Protein AF-A0A1Q4ZQN8-F1 (afdb_monomer_lite)

Structure (mmCIF, N/CA/C/O backbone):
data_AF-A0A1Q4ZQN8-F1
#
_entry.id   AF-A0A1Q4ZQN8-F1
#
loop_
_atom_site.group_PDB
_atom_site.id
_atom_site.type_symbol
_atom_site.label_atom_id
_atom_site.label_alt_id
_atom_site.label_comp_id
_atom_site.label_asym_id
_atom_site.label_entity_id
_atom_site.label_seq_id
_atom_site.pdbx_PDB_ins_code
_atom_site.Cartn_x
_atom_site.Cartn_y
_atom_site.Cartn_z
_atom_site.occupancy
_atom_site.B_iso_or_equiv
_atom_site.auth_seq_id
_atom_site.auth_comp_id
_atom_site.auth_asym_id
_atom_site.auth_atom_id
_atom_site.pdbx_PDB_model_num
ATOM 1 N N . MET A 1 1 ? 8.725 -0.863 -22.955 1.00 48.62 1 MET A N 1
ATOM 2 C CA . MET A 1 1 ? 8.353 0.485 -22.472 1.00 48.62 1 MET A CA 1
ATOM 3 C C . MET A 1 1 ? 8.833 0.579 -21.034 1.00 48.62 1 MET A C 1
ATOM 5 O O . MET A 1 1 ? 8.562 -0.354 -20.294 1.00 48.62 1 MET A O 1
ATOM 9 N N . ALA A 1 2 ? 9.629 1.585 -20.662 1.00 63.31 2 ALA A N 1
ATOM 10 C CA . ALA A 1 2 ? 10.092 1.704 -19.278 1.00 63.31 2 ALA A CA 1
ATOM 11 C C . ALA A 1 2 ? 8.899 2.066 -18.383 1.00 63.31 2 ALA A C 1
ATOM 13 O O . ALA A 1 2 ? 8.171 3.011 -18.690 1.00 63.31 2 ALA A O 1
ATOM 14 N N . ILE A 1 3 ? 8.679 1.298 -17.320 1.00 73.31 3 ILE A N 1
ATOM 15 C CA . ILE A 1 3 ? 7.649 1.594 -16.327 1.00 73.31 3 ILE A CA 1
ATOM 16 C C . ILE A 1 3 ? 8.006 2.933 -15.669 1.00 73.31 3 ILE A C 1
ATOM 18 O O . ILE A 1 3 ? 9.169 3.215 -15.368 1.00 73.31 3 ILE A O 1
ATOM 22 N N . THR A 1 4 ? 7.020 3.817 -15.525 1.00 86.56 4 THR A N 1
ATOM 23 C CA . THR A 1 4 ? 7.265 5.160 -14.996 1.00 86.56 4 THR A CA 1
ATOM 24 C C . THR A 1 4 ? 7.564 5.106 -13.492 1.00 86.56 4 THR A C 1
ATOM 26 O O . THR A 1 4 ? 7.086 4.212 -12.789 1.00 86.56 4 THR A O 1
ATOM 29 N N . PRO A 1 5 ? 8.274 6.107 -12.940 1.00 87.19 5 PRO A N 1
ATOM 30 C CA . PRO A 1 5 ? 8.475 6.234 -11.498 1.00 87.19 5 PRO A CA 1
ATOM 31 C C . PRO A 1 5 ? 7.186 6.153 -10.670 1.00 87.19 5 PRO A C 1
ATOM 33 O O . PRO A 1 5 ? 7.203 5.630 -9.560 1.00 87.19 5 PRO A O 1
ATOM 36 N N . SER A 1 6 ? 6.074 6.702 -11.172 1.00 87.12 6 SER A N 1
ATOM 37 C CA . SER A 1 6 ? 4.769 6.629 -10.504 1.00 87.12 6 SER A CA 1
ATOM 38 C C . SER A 1 6 ? 4.194 5.216 -10.517 1.00 87.12 6 SER A C 1
ATOM 40 O O . SER A 1 6 ? 3.714 4.773 -9.478 1.00 87.12 6 SER A O 1
ATOM 42 N N . ARG A 1 7 ? 4.306 4.494 -11.638 1.00 86.81 7 ARG A N 1
ATOM 43 C CA . ARG A 1 7 ? 3.844 3.106 -11.750 1.00 86.81 7 ARG A CA 1
ATOM 44 C C . ARG A 1 7 ? 4.594 2.168 -10.809 1.00 86.81 7 ARG A C 1
ATOM 46 O O . ARG A 1 7 ? 3.938 1.472 -10.052 1.00 86.81 7 ARG A O 1
ATOM 53 N N . HIS A 1 8 ? 5.928 2.251 -10.721 1.00 89.88 8 HIS A N 1
ATOM 54 C CA . HIS A 1 8 ? 6.691 1.452 -9.743 1.00 89.88 8 HIS A CA 1
ATOM 55 C C . HIS A 1 8 ? 6.179 1.631 -8.306 1.00 89.88 8 HIS A C 1
ATOM 57 O O . HIS A 1 8 ? 6.029 0.670 -7.560 1.00 89.88 8 HIS A O 1
ATOM 63 N N . ARG A 1 9 ? 5.931 2.882 -7.904 1.00 89.94 9 ARG A N 1
ATOM 64 C CA . ARG A 1 9 ? 5.488 3.211 -6.544 1.00 89.94 9 ARG A CA 1
ATOM 65 C C . ARG A 1 9 ? 4.074 2.719 -6.269 1.00 89.94 9 ARG A C 1
ATOM 67 O O . ARG A 1 9 ? 3.825 2.195 -5.190 1.00 89.94 9 ARG A O 1
ATOM 74 N N . ASN A 1 10 ? 3.169 2.914 -7.225 1.00 90.38 10 ASN A N 1
ATOM 75 C CA . ASN A 1 10 ? 1.788 2.472 -7.095 1.00 90.38 10 ASN A CA 1
ATOM 76 C C . ASN A 1 10 ? 1.719 0.944 -7.057 1.00 90.38 10 ASN A C 1
ATOM 78 O O . ASN A 1 10 ? 1.087 0.412 -6.159 1.00 90.38 10 ASN A O 1
ATOM 82 N N . ALA A 1 11 ? 2.464 0.250 -7.920 1.00 90.38 11 ALA A N 1
ATOM 83 C CA . ALA A 1 11 ? 2.497 -1.207 -7.937 1.00 90.38 11 ALA A CA 1
ATOM 84 C C . ALA A 1 11 ? 3.006 -1.812 -6.623 1.00 90.38 11 ALA A C 1
ATOM 86 O O . ALA A 1 11 ? 2.411 -2.750 -6.105 1.00 90.38 11 ALA A O 1
ATOM 87 N N . VAL A 1 12 ? 4.068 -1.248 -6.035 1.00 92.56 12 VAL A N 1
ATOM 88 C CA . VAL A 1 12 ? 4.540 -1.682 -4.709 1.00 92.56 12 VAL A CA 1
ATOM 89 C C . VAL A 1 12 ? 3.495 -1.394 -3.633 1.00 92.56 12 VAL A C 1
ATOM 91 O O . VAL A 1 12 ? 3.239 -2.245 -2.789 1.00 92.56 12 VAL A O 1
ATOM 94 N N . SER A 1 13 ? 2.867 -0.220 -3.668 1.00 93.69 13 SER A N 1
ATOM 95 C CA . SER A 1 13 ? 1.839 0.164 -2.698 1.00 93.69 13 SER A CA 1
ATOM 96 C C . SER A 1 13 ? 0.590 -0.727 -2.777 1.00 93.69 13 SER A C 1
ATOM 98 O O . SER A 1 13 ? 0.094 -1.169 -1.742 1.00 93.69 13 SER A O 1
ATOM 100 N N . GLU A 1 14 ? 0.117 -1.049 -3.982 1.00 92.88 14 GLU A N 1
ATOM 101 C CA . GLU A 1 14 ? -1.012 -1.958 -4.211 1.00 92.88 14 GLU A CA 1
ATOM 102 C C . GLU A 1 14 ? -0.648 -3.415 -3.907 1.00 92.88 14 GLU A C 1
ATOM 104 O O . GLU A 1 14 ? -1.445 -4.129 -3.307 1.00 92.88 14 GLU A O 1
ATOM 109 N N . GLY A 1 15 ? 0.568 -3.853 -4.242 1.00 92.81 15 GLY A N 1
ATOM 110 C CA . GLY A 1 15 ? 1.052 -5.195 -3.909 1.00 92.81 15 GLY A CA 1
ATOM 111 C C . GLY A 1 15 ? 1.160 -5.424 -2.401 1.00 92.81 15 GLY A C 1
ATOM 112 O O . GLY A 1 15 ? 0.792 -6.489 -1.910 1.00 92.81 15 GLY A O 1
ATOM 113 N N . MET A 1 16 ? 1.600 -4.412 -1.647 1.00 93.75 16 MET A N 1
ATOM 114 C CA . MET A 1 16 ? 1.591 -4.462 -0.182 1.00 93.75 16 MET A CA 1
ATOM 115 C C . MET A 1 16 ? 0.169 -4.541 0.378 1.00 93.75 16 MET A C 1
ATOM 117 O O . MET A 1 16 ? -0.072 -5.317 1.302 1.00 93.75 16 MET A O 1
ATOM 121 N N . ALA A 1 17 ? -0.766 -3.769 -0.183 1.00 93.38 17 ALA A N 1
ATOM 122 C CA . ALA A 1 17 ? -2.171 -3.819 0.207 1.00 93.38 17 ALA A CA 1
ATOM 123 C C . ALA A 1 17 ? -2.759 -5.220 -0.031 1.00 93.38 17 ALA A C 1
ATOM 125 O O . ALA A 1 17 ? -3.337 -5.808 0.881 1.00 93.38 17 ALA A O 1
AT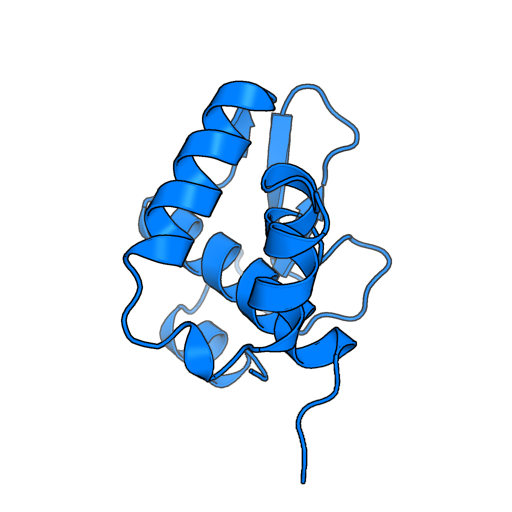OM 126 N N . LEU A 1 18 ? -2.524 -5.793 -1.216 1.00 92.88 18 LEU A N 1
ATOM 127 C CA . LEU A 1 18 ? -2.955 -7.146 -1.559 1.00 92.88 18 LEU A CA 1
ATOM 128 C C . LEU A 1 18 ? -2.382 -8.188 -0.591 1.00 92.88 18 LEU A C 1
ATOM 130 O O . LEU A 1 18 ? -3.125 -9.012 -0.067 1.00 92.88 18 LEU A O 1
ATOM 134 N N . GLY A 1 19 ? -1.080 -8.128 -0.299 1.00 92.69 19 GLY A N 1
ATOM 135 C CA . GLY A 1 19 ? -0.439 -9.065 0.626 1.00 92.69 19 GLY A CA 1
ATOM 136 C C . GLY A 1 19 ? -1.015 -9.013 2.046 1.00 92.69 19 GLY A C 1
ATOM 137 O O . GLY A 1 19 ? -1.124 -10.049 2.701 1.00 92.69 19 GLY A O 1
ATOM 138 N N . LEU A 1 20 ? -1.422 -7.832 2.521 1.00 93.38 20 LEU A N 1
ATOM 139 C CA . LEU A 1 20 ? -2.094 -7.683 3.815 1.00 93.38 20 LEU A CA 1
ATOM 140 C C . LEU A 1 20 ? -3.530 -8.212 3.781 1.00 93.38 20 LEU A C 1
ATOM 142 O O . LEU A 1 20 ? -3.921 -8.924 4.705 1.00 93.38 20 LEU A O 1
ATOM 146 N N . ILE A 1 21 ? -4.276 -7.953 2.705 1.00 91.75 21 ILE A N 1
ATOM 147 C CA . ILE A 1 21 ? -5.618 -8.517 2.494 1.00 91.75 21 ILE A CA 1
ATOM 148 C C . ILE A 1 21 ? -5.568 -10.048 2.495 1.00 91.75 21 ILE A C 1
ATOM 150 O O . ILE A 1 21 ? -6.362 -10.675 3.185 1.00 91.75 21 ILE A O 1
ATOM 154 N N . MET A 1 22 ? -4.587 -10.654 1.819 1.00 92.06 22 MET A N 1
ATOM 155 C CA . MET A 1 22 ? -4.365 -12.110 1.837 1.00 92.06 22 MET A CA 1
ATOM 156 C C . MET A 1 22 ? -4.064 -12.667 3.241 1.00 92.06 22 MET A C 1
ATOM 158 O O . MET A 1 22 ? -4.149 -13.872 3.458 1.00 92.06 22 MET A O 1
ATOM 162 N N . CYS A 1 23 ? -3.691 -11.805 4.190 1.00 92.62 23 CYS A N 1
ATOM 163 C CA . CYS A 1 23 ? -3.489 -12.141 5.598 1.00 92.62 23 CYS A CA 1
ATOM 164 C C . CYS A 1 23 ? -4.694 -11.763 6.486 1.00 92.62 23 CYS A C 1
ATOM 166 O O . CYS A 1 23 ? -4.530 -11.674 7.707 1.00 92.62 23 CYS A O 1
ATOM 168 N N . ASP A 1 24 ? -5.860 -11.472 5.899 1.00 91.69 24 ASP A N 1
ATOM 169 C CA . ASP A 1 24 ? -7.056 -10.932 6.563 1.00 91.69 24 ASP A CA 1
ATOM 170 C C . ASP A 1 24 ? -6.789 -9.621 7.331 1.00 91.69 24 ASP A C 1
ATOM 172 O O . ASP A 1 24 ? -7.378 -9.337 8.380 1.00 91.69 24 ASP A O 1
ATOM 176 N N . ARG A 1 25 ? -5.860 -8.796 6.829 1.00 93.38 25 ARG A N 1
ATOM 177 C CA . ARG A 1 25 ? -5.507 -7.489 7.403 1.00 93.38 25 ARG A CA 1
ATOM 178 C C . ARG A 1 25 ? -5.937 -6.361 6.475 1.00 93.38 25 ARG A C 1
ATOM 180 O O . ARG A 1 25 ? -5.232 -6.013 5.537 1.00 93.38 25 ARG A O 1
ATOM 187 N N . PHE A 1 26 ? -7.068 -5.743 6.799 1.00 92.88 26 PHE A N 1
ATOM 188 C CA . PHE A 1 26 ? -7.574 -4.554 6.100 1.00 92.88 26 PHE A CA 1
ATOM 189 C C . PHE A 1 26 ? -7.185 -3.243 6.787 1.00 92.88 26 PHE A C 1
ATOM 191 O O . PHE A 1 26 ? -7.223 -2.186 6.164 1.00 92.88 26 PHE A O 1
ATOM 198 N N . THR A 1 27 ? -6.792 -3.300 8.061 1.00 94.25 27 THR A N 1
ATOM 199 C CA . THR A 1 27 ? -6.315 -2.138 8.809 1.00 94.25 27 THR A CA 1
ATOM 200 C C . THR A 1 27 ? -5.036 -2.452 9.577 1.00 94.25 27 THR A C 1
ATOM 202 O O . THR A 1 27 ? -4.773 -3.596 9.964 1.00 94.25 27 THR A O 1
ATOM 205 N N . LEU A 1 28 ? -4.228 -1.417 9.793 1.00 92.62 28 LEU A N 1
ATOM 206 C CA . LEU A 1 28 ? -3.050 -1.433 10.652 1.00 92.62 28 LEU A CA 1
ATOM 207 C C . LEU A 1 28 ? -3.107 -0.238 11.612 1.00 92.62 28 LEU A C 1
ATOM 209 O O . LEU A 1 28 ? -3.485 0.859 11.195 1.00 92.62 28 LEU A O 1
ATOM 213 N N . PRO A 1 29 ? -2.686 -0.389 12.877 1.00 92.75 29 PRO A N 1
ATOM 214 C CA . PRO A 1 29 ? -2.513 0.761 13.757 1.00 92.75 29 PRO A CA 1
ATOM 215 C C . PRO A 1 29 ? -1.461 1.719 13.178 1.00 92.75 29 PRO A C 1
ATOM 217 O O . PRO A 1 29 ? -0.447 1.276 12.630 1.00 92.75 29 PRO A O 1
ATOM 220 N N . TRP A 1 30 ? -1.678 3.033 13.311 1.00 90.25 30 TRP A N 1
ATOM 221 C CA . TRP A 1 30 ? -0.692 4.028 12.880 1.00 90.25 30 TRP A CA 1
ATOM 222 C C . TRP A 1 30 ? 0.510 4.056 13.840 1.00 90.25 30 TRP A C 1
ATOM 224 O O . TRP A 1 30 ? 0.578 4.864 14.766 1.00 90.25 30 TRP A O 1
ATOM 234 N N . ASP A 1 31 ? 1.473 3.165 13.602 1.00 91.62 31 ASP A N 1
ATOM 235 C CA . ASP A 1 31 ? 2.791 3.153 14.242 1.00 91.62 31 ASP A CA 1
ATOM 236 C C . ASP A 1 31 ? 3.876 3.303 13.175 1.00 91.62 31 ASP A C 1
ATOM 238 O O . ASP A 1 31 ? 4.377 2.335 12.600 1.00 91.62 31 ASP A O 1
ATOM 242 N N . LYS A 1 32 ? 4.233 4.559 12.903 1.00 88.25 32 LYS A N 1
ATOM 243 C CA . LYS A 1 32 ? 5.188 4.916 11.854 1.00 88.25 32 LYS A CA 1
ATOM 244 C C . LYS A 1 32 ? 6.519 4.164 11.992 1.00 88.25 32 LYS A C 1
ATOM 246 O O . LYS A 1 32 ? 7.047 3.686 10.996 1.00 88.25 32 LYS A O 1
ATOM 251 N N . VAL A 1 33 ? 7.062 4.050 13.206 1.00 91.62 33 VAL A N 1
ATOM 252 C CA . VAL A 1 33 ? 8.377 3.421 13.421 1.00 91.62 33 VAL A CA 1
ATOM 253 C C . VAL A 1 33 ? 8.302 1.927 13.128 1.00 91.62 33 VAL A C 1
ATOM 255 O O . VAL A 1 33 ? 9.161 1.396 12.423 1.00 91.62 33 VAL A O 1
ATOM 258 N N . ALA A 1 34 ? 7.270 1.252 13.637 1.00 92.06 34 ALA A N 1
ATOM 259 C CA . ALA A 1 34 ? 7.075 -0.170 13.377 1.00 92.06 34 ALA A CA 1
ATOM 260 C C . ALA A 1 34 ? 6.845 -0.448 11.885 1.00 92.06 34 ALA A C 1
ATOM 262 O O . ALA A 1 34 ? 7.411 -1.402 11.342 1.00 92.06 34 ALA A O 1
ATOM 263 N N . ILE A 1 35 ? 6.058 0.397 11.213 1.00 91.94 35 ILE A N 1
ATOM 264 C CA . ILE A 1 35 ? 5.776 0.281 9.779 1.00 91.94 35 ILE A CA 1
ATOM 265 C C . ILE A 1 35 ? 7.050 0.479 8.959 1.00 91.94 35 ILE A C 1
ATOM 267 O O . ILE A 1 35 ? 7.332 -0.348 8.096 1.00 91.94 35 ILE A O 1
ATOM 271 N N . ASP A 1 36 ? 7.846 1.508 9.250 1.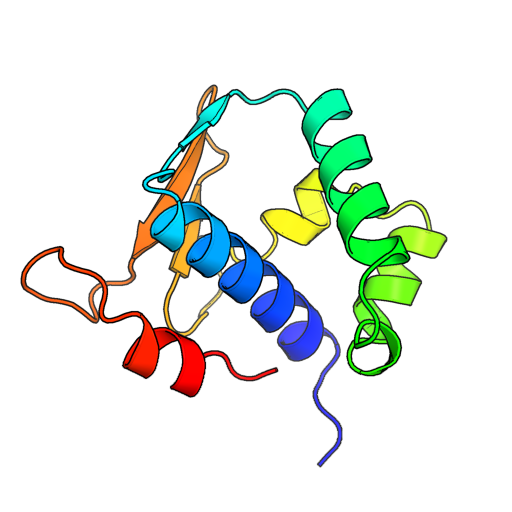00 91.94 36 ASP A N 1
ATOM 272 C CA . ASP A 1 36 ? 9.096 1.777 8.532 1.00 91.94 36 ASP A CA 1
ATOM 273 C C . ASP A 1 36 ? 10.062 0.607 8.617 1.00 91.94 36 ASP A C 1
ATOM 275 O O . ASP A 1 36 ? 10.548 0.118 7.597 1.00 91.94 36 ASP A O 1
ATOM 279 N N . LEU A 1 37 ? 10.308 0.119 9.833 1.00 91.81 37 LEU A N 1
ATOM 280 C CA . LEU A 1 37 ? 11.221 -0.997 10.057 1.00 91.81 37 LEU A CA 1
ATOM 281 C C . LEU A 1 37 ? 10.731 -2.270 9.361 1.00 91.81 37 LEU A C 1
ATOM 283 O O . LEU A 1 37 ? 11.532 -2.980 8.748 1.00 91.81 37 LEU A O 1
ATOM 287 N N . SER A 1 38 ? 9.425 -2.538 9.421 1.00 92.31 38 SER A N 1
ATOM 288 C CA . SER A 1 38 ? 8.821 -3.712 8.785 1.00 92.31 38 SER A CA 1
ATOM 289 C C . SER A 1 38 ? 8.903 -3.623 7.263 1.00 92.31 38 SER A C 1
ATOM 291 O O . SER A 1 38 ? 9.357 -4.565 6.612 1.00 92.31 38 SER A O 1
ATOM 293 N N . PHE A 1 39 ? 8.522 -2.478 6.693 1.00 92.31 39 PHE A N 1
ATOM 294 C CA . PHE A 1 39 ? 8.536 -2.253 5.254 1.00 92.31 39 PHE A CA 1
ATOM 295 C C . PHE A 1 39 ? 9.961 -2.275 4.698 1.00 92.31 39 PHE A C 1
ATOM 297 O O . PHE A 1 39 ? 10.238 -3.013 3.757 1.00 92.31 39 PHE A O 1
ATOM 304 N N . GLU A 1 40 ? 10.895 -1.526 5.288 1.00 92.12 40 GLU A N 1
ATOM 305 C CA . GLU A 1 40 ? 12.285 -1.503 4.824 1.00 92.12 40 GLU A CA 1
ATOM 306 C C . GLU A 1 40 ? 12.965 -2.868 4.972 1.00 92.12 40 GLU A C 1
ATOM 308 O O . GLU A 1 40 ? 13.743 -3.268 4.101 1.00 92.12 40 GLU A O 1
ATOM 313 N N . GLY A 1 41 ? 12.680 -3.594 6.058 1.00 92.06 41 GLY A N 1
ATOM 314 C CA . GLY A 1 41 ? 13.185 -4.948 6.275 1.00 92.06 41 GLY A CA 1
ATOM 315 C C . GLY A 1 41 ? 12.686 -5.925 5.208 1.00 92.06 41 GLY A C 1
ATOM 316 O O . GLY A 1 41 ? 13.487 -6.633 4.584 1.00 92.06 41 GLY A O 1
ATOM 317 N N . ALA A 1 42 ? 11.379 -5.918 4.938 1.00 91.94 42 ALA A N 1
ATOM 318 C CA . ALA A 1 42 ? 10.779 -6.722 3.877 1.00 91.94 42 ALA A CA 1
ATOM 319 C C . ALA A 1 42 ? 11.333 -6.327 2.498 1.00 91.94 42 ALA A C 1
ATOM 321 O O . ALA A 1 42 ? 11.777 -7.182 1.734 1.00 91.94 42 ALA A O 1
ATOM 322 N N . TRP A 1 43 ? 11.421 -5.028 2.213 1.00 92.12 43 TRP A N 1
ATOM 323 C CA . TRP A 1 43 ? 11.934 -4.515 0.946 1.00 92.12 43 TRP A CA 1
ATOM 324 C C . TRP A 1 43 ? 13.376 -4.947 0.675 1.00 92.12 43 TRP A C 1
ATOM 326 O O . TRP A 1 43 ? 13.697 -5.434 -0.409 1.00 92.12 43 TRP A O 1
ATOM 336 N N . ARG A 1 44 ? 14.265 -4.800 1.666 1.00 91.25 44 ARG A N 1
ATOM 337 C CA . ARG A 1 44 ? 15.690 -5.147 1.531 1.00 91.25 44 ARG A CA 1
ATOM 338 C C . ARG A 1 44 ? 15.915 -6.642 1.324 1.00 91.25 44 ARG A C 1
ATOM 340 O O . ARG A 1 44 ? 16.877 -7.004 0.648 1.00 91.25 44 ARG A O 1
ATOM 347 N N . SER A 1 45 ? 15.057 -7.487 1.894 1.00 92.50 45 SER A N 1
ATOM 348 C CA . SER A 1 45 ? 15.141 -8.947 1.753 1.00 92.50 45 SER A CA 1
ATOM 349 C C . SER A 1 45 ? 14.476 -9.477 0.478 1.00 92.50 45 SER A C 1
ATOM 351 O O . SER A 1 45 ? 14.745 -10.608 0.070 1.00 92.50 45 SER A O 1
ATOM 353 N N . TRP A 1 46 ? 13.657 -8.670 -0.199 1.00 92.69 46 TRP A N 1
ATOM 354 C CA . TRP A 1 46 ? 12.935 -9.104 -1.388 1.00 92.69 46 TRP A CA 1
ATOM 355 C C . TRP A 1 46 ? 13.833 -9.210 -2.631 1.00 92.69 46 TRP A C 1
ATOM 357 O O . TRP A 1 46 ? 14.381 -8.225 -3.132 1.00 92.69 46 TRP A O 1
ATOM 367 N N . GLN A 1 47 ? 13.937 -10.421 -3.188 1.00 93.62 47 GLN A N 1
ATOM 368 C CA . GLN A 1 47 ? 14.812 -10.733 -4.330 1.00 93.62 47 GLN A CA 1
ATOM 369 C C . GLN A 1 47 ? 14.493 -9.939 -5.614 1.00 93.62 47 GLN A C 1
ATOM 371 O O . GLN A 1 47 ? 15.380 -9.686 -6.432 1.00 93.62 47 GLN A O 1
ATOM 376 N N . TYR A 1 48 ? 13.242 -9.503 -5.789 1.00 90.56 48 TYR A N 1
ATOM 377 C CA . TYR A 1 48 ? 12.793 -8.798 -6.994 1.00 90.56 48 TYR A CA 1
ATOM 378 C C . TYR A 1 48 ? 12.823 -7.270 -6.870 1.00 90.56 48 TYR A C 1
ATOM 380 O O . TYR A 1 48 ? 12.478 -6.591 -7.836 1.00 90.56 48 TYR A O 1
ATOM 388 N N . ARG A 1 49 ? 13.303 -6.710 -5.746 1.00 90.88 49 ARG A N 1
ATOM 389 C CA . ARG A 1 49 ? 13.331 -5.250 -5.509 1.00 90.88 49 ARG A CA 1
ATOM 390 C C . ARG A 1 49 ? 14.014 -4.448 -6.622 1.00 90.88 49 ARG A C 1
ATOM 392 O O . ARG A 1 49 ? 13.593 -3.342 -6.937 1.00 90.88 49 ARG A O 1
ATOM 399 N N . HIS A 1 50 ? 15.008 -5.047 -7.284 1.00 89.44 50 HIS A N 1
ATOM 400 C CA . HIS A 1 50 ? 15.748 -4.450 -8.399 1.00 89.44 50 HIS A CA 1
ATOM 401 C C . HIS A 1 50 ? 14.864 -4.082 -9.605 1.00 89.44 50 HIS A C 1
ATOM 403 O O . HIS A 1 50 ? 15.250 -3.229 -10.404 1.00 89.44 50 HIS A O 1
ATOM 409 N N . ARG A 1 51 ? 13.682 -4.700 -9.741 1.00 89.75 51 ARG A N 1
ATOM 410 C CA . ARG A 1 51 ? 12.697 -4.365 -10.781 1.00 89.75 51 ARG A CA 1
ATOM 411 C C . ARG A 1 51 ? 12.017 -3.016 -10.532 1.00 89.75 51 ARG A C 1
ATOM 413 O O . ARG A 1 51 ? 11.563 -2.387 -11.475 1.00 89.75 51 ARG A O 1
ATOM 420 N N . PHE A 1 52 ? 12.045 -2.527 -9.294 1.00 90.19 52 PHE A N 1
ATOM 421 C CA . PHE A 1 52 ? 11.388 -1.301 -8.843 1.00 90.19 52 PHE A CA 1
ATOM 422 C C . PHE A 1 52 ? 12.424 -0.266 -8.381 1.00 90.19 52 PHE A C 1
ATOM 424 O O . PHE A 1 52 ? 12.373 0.257 -7.266 1.00 90.19 52 PHE A O 1
ATOM 431 N N . SER A 1 53 ? 13.385 0.056 -9.249 1.00 89.94 53 SER A N 1
ATOM 432 C CA . SER A 1 53 ? 14.542 0.919 -8.938 1.00 89.94 53 SER A CA 1
ATOM 433 C C . SER A 1 53 ? 14.183 2.302 -8.370 1.00 89.94 53 SER A C 1
ATOM 435 O O . SER A 1 53 ? 14.947 2.897 -7.603 1.00 89.94 53 SER A O 1
ATOM 437 N N . GLN A 1 54 ? 12.998 2.818 -8.709 1.00 90.19 54 GLN A N 1
ATOM 438 C CA . GLN A 1 54 ? 12.504 4.071 -8.145 1.00 90.19 54 GLN A CA 1
ATOM 439 C C . GLN A 1 54 ? 12.197 3.954 -6.647 1.00 90.19 54 GLN A C 1
ATOM 441 O O . GLN A 1 54 ? 12.423 4.909 -5.910 1.00 90.19 54 GLN A O 1
ATOM 446 N N . VAL A 1 55 ? 11.691 2.810 -6.190 1.00 90.00 55 VAL A N 1
ATOM 447 C CA . VAL A 1 55 ? 11.388 2.580 -4.773 1.00 90.00 55 VAL A CA 1
ATOM 448 C C . VAL A 1 55 ? 12.679 2.421 -3.971 1.00 90.00 55 VAL A C 1
ATOM 450 O O . VAL A 1 55 ? 12.810 3.020 -2.908 1.00 90.00 55 VAL A O 1
ATOM 453 N N . ASP A 1 56 ? 13.684 1.743 -4.534 1.00 89.62 56 ASP A N 1
ATOM 454 C CA . ASP A 1 56 ? 15.040 1.716 -3.965 1.00 89.62 56 ASP A CA 1
ATOM 455 C C . ASP A 1 56 ? 15.622 3.132 -3.812 1.00 89.62 56 ASP A C 1
ATOM 457 O O . ASP A 1 56 ? 16.235 3.455 -2.792 1.00 89.62 56 ASP A O 1
ATOM 461 N N . THR A 1 57 ? 15.414 3.991 -4.815 1.00 89.19 57 THR A N 1
ATOM 462 C CA . THR A 1 57 ? 15.831 5.399 -4.765 1.00 89.19 57 THR A CA 1
ATOM 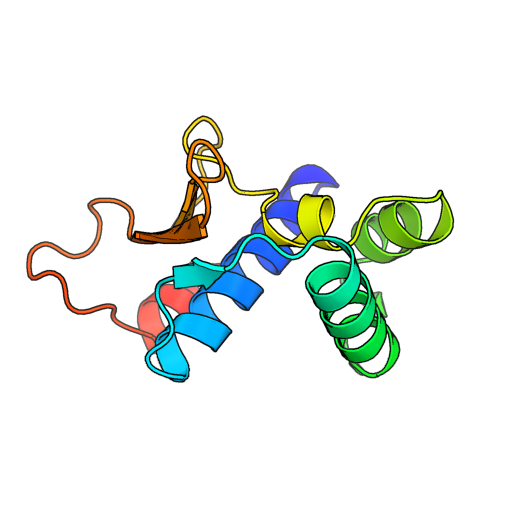463 C C . THR A 1 57 ? 15.089 6.140 -3.656 1.00 89.19 57 THR A C 1
ATOM 465 O O . THR A 1 57 ? 15.724 6.810 -2.845 1.00 89.19 57 THR A O 1
ATOM 468 N N . ASP A 1 58 ? 13.766 5.996 -3.579 1.00 88.69 58 ASP A N 1
ATOM 469 C CA . ASP A 1 58 ? 12.958 6.653 -2.554 1.00 88.69 58 ASP A CA 1
ATOM 470 C C . ASP A 1 58 ? 13.454 6.269 -1.148 1.00 88.69 58 ASP A C 1
ATOM 472 O O . ASP A 1 58 ? 13.782 7.162 -0.373 1.00 88.69 58 ASP A O 1
ATOM 476 N N . ILE A 1 59 ? 13.637 4.977 -0.853 1.00 87.38 59 ILE A N 1
ATOM 477 C CA . ILE A 1 59 ? 14.136 4.500 0.452 1.00 87.38 59 ILE A CA 1
ATOM 478 C C . ILE A 1 59 ? 15.551 5.028 0.738 1.00 87.38 59 ILE A C 1
ATOM 480 O O . ILE A 1 59 ? 15.830 5.525 1.829 1.00 87.38 59 ILE A O 1
ATOM 484 N N . ARG A 1 60 ? 16.463 4.975 -0.243 1.00 85.06 60 ARG A N 1
ATOM 485 C CA . ARG A 1 60 ? 17.855 5.431 -0.068 1.00 85.06 60 ARG A CA 1
ATOM 486 C C . ARG A 1 60 ? 17.959 6.923 0.253 1.00 85.06 60 ARG A C 1
ATOM 488 O O . ARG A 1 60 ? 18.875 7.324 0.966 1.00 85.06 60 ARG A O 1
ATOM 495 N N . HIS A 1 61 ? 17.052 7.737 -0.278 1.00 83.56 61 HIS A N 1
ATOM 496 C CA . HIS A 1 61 ? 17.029 9.184 -0.068 1.00 83.56 61 HIS A CA 1
ATOM 497 C C . HIS A 1 61 ? 16.198 9.612 1.156 1.00 83.56 61 HIS A C 1
ATOM 499 O O . HIS A 1 61 ? 15.858 10.787 1.281 1.00 83.56 61 HIS A O 1
ATOM 505 N N . GLY A 1 62 ? 15.895 8.685 2.073 1.00 70.50 62 GLY A N 1
ATOM 506 C CA . GLY A 1 62 ? 15.137 8.973 3.294 1.00 70.50 62 GLY A CA 1
ATOM 507 C C . GLY A 1 62 ? 13.623 8.989 3.083 1.00 70.50 62 GLY A C 1
ATOM 508 O O . GLY A 1 62 ? 12.892 9.617 3.848 1.00 70.50 62 GLY A O 1
ATOM 509 N N . GLY A 1 63 ? 13.144 8.334 2.026 1.00 70.31 63 GLY A N 1
ATOM 510 C CA . GLY A 1 63 ? 11.737 8.028 1.838 1.00 70.31 63 GLY A CA 1
ATOM 511 C C . GLY A 1 63 ? 11.250 7.114 2.953 1.00 70.31 63 GLY A C 1
ATOM 512 O O . GLY A 1 63 ? 11.658 5.966 3.049 1.00 70.31 63 GLY A O 1
ATOM 513 N N . ASP A 1 64 ? 10.372 7.675 3.769 1.00 79.94 64 ASP A N 1
ATOM 514 C CA . ASP A 1 64 ? 9.628 7.037 4.848 1.00 79.94 64 ASP A CA 1
ATOM 515 C C . ASP A 1 64 ? 8.898 5.767 4.359 1.00 79.94 64 ASP A C 1
ATOM 517 O O . ASP A 1 64 ? 8.148 5.827 3.378 1.00 79.94 64 ASP A O 1
ATOM 521 N N . GLY A 1 65 ? 9.135 4.620 5.003 1.00 83.06 65 GLY A N 1
ATOM 522 C CA . GLY A 1 65 ? 8.576 3.324 4.612 1.00 83.06 65 GLY A CA 1
ATOM 523 C C . GLY A 1 65 ? 7.051 3.321 4.662 1.00 83.06 65 GLY A C 1
ATOM 524 O O . GLY A 1 65 ? 6.413 2.843 3.721 1.00 83.06 65 GLY A O 1
ATOM 525 N N . ALA A 1 66 ? 6.460 3.972 5.667 1.00 87.44 66 ALA A N 1
ATOM 526 C CA . ALA A 1 66 ? 5.022 4.206 5.733 1.00 87.44 66 ALA A CA 1
ATOM 527 C C . ALA A 1 66 ? 4.531 4.985 4.507 1.00 87.44 66 ALA A C 1
ATOM 529 O O . ALA A 1 66 ? 3.550 4.594 3.886 1.00 87.44 66 ALA A O 1
ATOM 530 N N . ARG A 1 67 ? 5.255 6.028 4.083 1.00 87.81 67 ARG A N 1
ATOM 531 C CA . ARG A 1 67 ? 4.902 6.827 2.894 1.00 87.81 67 ARG A CA 1
ATOM 532 C C . ARG A 1 67 ? 5.043 6.052 1.585 1.00 87.81 67 ARG A C 1
ATOM 534 O O . ARG A 1 67 ? 4.316 6.334 0.632 1.00 87.81 67 ARG A O 1
ATOM 541 N N . VAL A 1 68 ? 6.016 5.149 1.482 1.00 88.69 68 VAL A N 1
ATOM 542 C CA . VAL A 1 68 ? 6.168 4.282 0.303 1.00 88.69 68 VAL A CA 1
ATOM 543 C C . VAL A 1 68 ? 5.034 3.260 0.265 1.00 88.69 68 VAL A C 1
ATOM 545 O O . VAL A 1 68 ? 4.413 3.094 -0.785 1.00 88.69 68 VAL A O 1
ATOM 548 N N . MET A 1 69 ? 4.733 2.640 1.407 1.00 90.50 69 MET A N 1
ATOM 549 C CA . MET A 1 69 ? 3.656 1.667 1.560 1.00 90.50 69 MET A CA 1
ATOM 550 C C . MET A 1 69 ? 2.295 2.273 1.220 1.00 90.50 69 MET A C 1
ATOM 552 O O . MET A 1 69 ? 1.577 1.703 0.408 1.00 90.50 69 MET A O 1
ATOM 556 N N . THR A 1 70 ? 1.961 3.444 1.765 1.00 91.19 70 THR A N 1
ATOM 557 C CA . THR A 1 70 ? 0.638 4.075 1.609 1.00 91.19 70 THR A CA 1
ATOM 558 C C . THR A 1 70 ? 0.547 5.015 0.412 1.00 91.19 70 THR A C 1
ATOM 560 O O . THR A 1 70 ? -0.318 5.886 0.340 1.00 91.19 70 THR A O 1
ATOM 563 N N . ARG A 1 71 ? 1.463 4.886 -0.553 1.00 87.31 71 ARG A N 1
ATOM 564 C CA . ARG A 1 71 ? 1.571 5.855 -1.641 1.00 87.31 71 ARG A CA 1
ATOM 565 C C . ARG A 1 71 ? 0.363 5.857 -2.571 1.00 87.31 71 ARG A C 1
ATOM 567 O O . ARG A 1 71 ? 0.113 6.903 -3.164 1.00 87.31 71 ARG A O 1
ATOM 574 N N . ALA A 1 72 ? -0.325 4.739 -2.753 1.00 86.38 72 ALA A N 1
ATOM 575 C CA . ALA A 1 72 ? -1.588 4.659 -3.475 1.00 86.38 72 ALA A CA 1
ATOM 576 C C . ALA A 1 72 ? -2.724 5.224 -2.608 1.00 86.38 72 ALA A C 1
ATOM 578 O O . ALA A 1 72 ? -3.478 4.468 -2.016 1.00 86.38 72 ALA A O 1
ATOM 579 N N . ASP A 1 73 ? -2.818 6.545 -2.481 1.00 85.94 73 ASP A N 1
ATOM 580 C CA . ASP A 1 73 ? -3.928 7.200 -1.777 1.00 85.94 73 ASP A CA 1
ATOM 581 C C . ASP A 1 73 ? -5.208 7.263 -2.638 1.00 85.94 73 ASP A C 1
ATOM 583 O O . ASP A 1 73 ? -5.185 6.965 -3.836 1.00 85.94 73 ASP A O 1
ATOM 587 N N . GLU A 1 74 ? -6.334 7.658 -2.034 1.00 79.75 74 GLU A N 1
ATOM 588 C CA . GLU A 1 74 ? -7.638 7.762 -2.713 1.00 79.75 74 GLU A CA 1
ATOM 589 C C . GLU A 1 74 ? -7.583 8.633 -3.980 1.00 79.75 74 GLU A C 1
ATOM 591 O O . GLU A 1 74 ? -8.181 8.294 -5.009 1.00 79.75 74 GLU A O 1
ATOM 596 N N . GLY A 1 75 ? -6.823 9.731 -3.922 1.00 77.94 75 GLY A N 1
ATOM 597 C CA . GLY A 1 75 ? -6.669 10.691 -5.011 1.00 77.94 75 GLY A CA 1
ATOM 598 C C . GLY A 1 75 ? -5.841 10.162 -6.181 1.00 77.94 75 GLY A C 1
ATOM 599 O O . GLY A 1 75 ? -5.889 10.732 -7.277 1.00 77.94 75 GLY A O 1
ATOM 600 N N . LYS A 1 76 ? -5.098 9.067 -5.999 1.00 80.88 76 LYS A N 1
ATOM 601 C CA . LYS A 1 76 ? -4.369 8.410 -7.085 1.00 80.88 76 LYS A CA 1
ATOM 602 C C . LYS A 1 76 ? -5.233 7.381 -7.767 1.00 80.88 76 LYS A C 1
ATOM 604 O O . LYS A 1 76 ? -5.733 6.471 -7.133 1.00 80.88 76 LYS A O 1
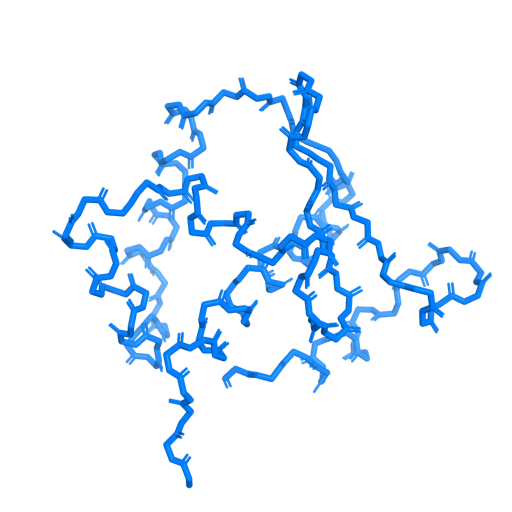ATOM 609 N N . GLN A 1 77 ? -5.313 7.467 -9.089 1.00 74.06 77 GLN A N 1
ATOM 610 C CA . GLN A 1 77 ? -6.030 6.508 -9.931 1.00 74.06 77 GLN A CA 1
ATOM 611 C C . GLN A 1 77 ? -5.265 5.179 -10.064 1.00 74.06 77 GLN A C 1
ATOM 613 O O . GLN A 1 77 ? -4.789 4.830 -11.141 1.00 74.06 77 GLN A O 1
ATOM 618 N N . THR A 1 78 ? -5.073 4.486 -8.944 1.00 81.19 78 THR A N 1
ATOM 619 C CA . THR A 1 78 ? -4.626 3.092 -8.888 1.00 81.19 78 THR A CA 1
ATOM 620 C C . THR A 1 78 ? -5.729 2.144 -9.344 1.00 81.19 78 THR A C 1
ATOM 622 O O . THR A 1 78 ? -6.896 2.537 -9.398 1.00 81.19 78 THR A O 1
ATOM 625 N N . SER A 1 79 ? -5.365 0.918 -9.711 1.00 76.88 79 SER A N 1
ATOM 626 C CA . SER A 1 79 ? -6.297 -0.030 -10.331 1.00 76.88 79 SER A CA 1
ATOM 627 C C . SER A 1 79 ? -7.243 -0.648 -9.302 1.00 76.88 79 SER A C 1
ATOM 629 O O . SER A 1 79 ? -8.456 -0.671 -9.501 1.00 76.88 79 SER A O 1
ATOM 631 N N . ASN A 1 80 ? -6.688 -1.098 -8.176 1.00 84.75 80 ASN A N 1
ATOM 632 C CA . ASN A 1 80 ? -7.325 -2.090 -7.313 1.00 84.75 80 ASN A CA 1
ATOM 633 C C . ASN A 1 80 ? -7.582 -1.571 -5.910 1.00 84.75 80 ASN A C 1
ATOM 635 O O . ASN A 1 80 ? -8.676 -1.730 -5.374 1.00 84.75 80 ASN A O 1
ATOM 639 N N . PHE A 1 81 ? -6.566 -0.953 -5.312 1.00 90.38 81 PHE A N 1
ATOM 640 C CA . PHE A 1 81 ? -6.575 -0.608 -3.896 1.00 90.38 81 PHE A CA 1
ATOM 641 C C . PHE A 1 81 ? -6.127 0.826 -3.685 1.00 90.38 81 PHE A C 1
ATOM 643 O O . PHE A 1 81 ? -5.319 1.371 -4.448 1.00 90.38 81 PHE A O 1
ATOM 650 N N . TYR A 1 82 ? -6.625 1.421 -2.611 1.00 91.88 82 TYR A N 1
ATOM 651 C CA . TYR A 1 82 ? -6.059 2.642 -2.073 1.00 91.88 82 TYR A CA 1
ATOM 652 C C . TYR A 1 82 ? -5.984 2.593 -0.550 1.00 91.88 82 TYR A C 1
ATOM 654 O O . TYR A 1 82 ? -6.699 1.844 0.116 1.00 91.88 82 TYR A O 1
ATOM 662 N N . TRP A 1 83 ? -5.084 3.406 -0.018 1.00 93.38 83 TRP A N 1
ATOM 663 C CA . TRP A 1 83 ? -4.844 3.571 1.399 1.00 93.38 83 TRP A CA 1
ATOM 664 C C . TRP A 1 83 ? -5.540 4.831 1.899 1.00 93.38 83 TRP A C 1
ATOM 666 O O . TRP A 1 83 ? -5.427 5.898 1.291 1.00 93.38 83 TRP A O 1
ATOM 676 N N . ASP A 1 84 ? -6.204 4.716 3.041 1.00 92.62 84 ASP A N 1
ATOM 677 C CA . ASP A 1 84 ? -6.656 5.849 3.837 1.00 92.62 84 ASP A CA 1
ATOM 678 C C . ASP A 1 84 ? -5.781 5.954 5.086 1.00 92.62 84 ASP A C 1
ATOM 680 O O . ASP A 1 84 ? -5.678 5.022 5.887 1.00 92.62 84 ASP A O 1
ATOM 684 N N . THR A 1 85 ? -5.126 7.100 5.234 1.00 91.31 85 THR A N 1
ATOM 685 C CA . THR A 1 85 ? -4.267 7.427 6.378 1.00 91.31 85 THR A CA 1
ATOM 686 C C . THR A 1 85 ? -4.784 8.640 7.150 1.00 91.31 85 THR A C 1
ATOM 688 O O . THR A 1 85 ? -4.024 9.266 7.887 1.00 91.31 85 THR A O 1
ATOM 691 N N . SER A 1 86 ? -6.038 9.049 6.932 1.00 87.19 86 SER A N 1
ATOM 692 C CA . SER A 1 86 ? -6.638 10.221 7.585 1.00 87.19 86 SER A CA 1
ATOM 693 C C . SER A 1 86 ? -6.979 9.977 9.061 1.00 87.19 86 SER A C 1
ATOM 695 O O . SER A 1 86 ? -7.090 10.926 9.841 1.00 87.19 86 SER A O 1
ATOM 697 N N . GLY A 1 87 ? -7.135 8.707 9.447 1.00 84.62 87 GLY A N 1
ATOM 698 C CA . GLY A 1 87 ? -7.502 8.273 10.790 1.00 84.62 87 GLY A CA 1
ATOM 699 C C . GLY A 1 87 ? -6.321 7.955 11.714 1.00 84.62 87 GLY A C 1
ATOM 700 O O . GLY A 1 87 ? -5.168 8.297 11.472 1.00 84.62 87 GLY A O 1
ATOM 701 N N . ARG A 1 88 ? -6.632 7.265 12.819 1.00 87.56 88 ARG A N 1
ATOM 702 C CA . ARG A 1 88 ? -5.637 6.696 13.757 1.00 87.56 88 ARG A CA 1
ATOM 703 C C . ARG A 1 88 ? -5.086 5.342 13.300 1.00 87.56 88 ARG A C 1
ATOM 705 O O . ARG A 1 88 ? -4.216 4.770 13.953 1.00 87.56 88 ARG A O 1
ATOM 712 N N . GLU A 1 89 ? -5.623 4.836 12.203 1.00 93.06 89 GLU A N 1
ATOM 713 C CA . GLU A 1 89 ? -5.261 3.583 11.567 1.00 93.06 89 GLU A CA 1
ATOM 714 C C . GLU A 1 89 ? -4.966 3.859 10.095 1.00 93.06 89 GLU A C 1
ATOM 716 O O . GLU A 1 89 ? -5.441 4.841 9.522 1.00 93.06 89 GLU A O 1
ATOM 721 N N . ILE A 1 90 ? -4.173 2.978 9.504 1.00 93.00 90 ILE A N 1
ATOM 722 C CA . ILE A 1 90 ? -4.011 2.855 8.064 1.00 93.00 90 ILE A CA 1
ATOM 723 C C . ILE A 1 90 ? -5.043 1.842 7.602 1.00 93.00 90 ILE A C 1
ATOM 725 O O . ILE A 1 90 ? -4.978 0.689 8.027 1.00 93.00 90 ILE A O 1
ATOM 729 N N . ALA A 1 91 ? -5.962 2.250 6.737 1.00 94.00 91 ALA A N 1
ATOM 730 C CA . ALA A 1 91 ? -6.973 1.367 6.172 1.00 94.00 91 ALA A CA 1
ATOM 731 C C . ALA A 1 91 ? -6.711 1.115 4.686 1.00 94.00 91 ALA A C 1
ATOM 733 O O . ALA A 1 91 ? -6.266 2.006 3.961 1.00 94.00 91 ALA A O 1
ATOM 734 N N . ILE A 1 92 ? -6.992 -0.108 4.246 1.00 93.25 92 ILE A N 1
ATOM 735 C CA . ILE A 1 92 ? -6.969 -0.520 2.847 1.00 93.25 92 ILE A CA 1
ATOM 736 C C . ILE A 1 92 ? -8.411 -0.602 2.372 1.00 93.25 92 ILE A C 1
ATOM 738 O O . ILE A 1 92 ? -9.222 -1.321 2.957 1.00 93.25 92 ILE A O 1
ATOM 742 N N . TYR A 1 93 ? -8.705 0.087 1.279 1.00 89.69 93 TYR A N 1
ATOM 743 C CA . TYR A 1 93 ? -10.000 0.012 0.628 1.00 89.69 93 TYR A CA 1
ATOM 744 C C . TYR A 1 93 ? -9.850 -0.576 -0.776 1.00 89.69 93 TYR A C 1
ATOM 746 O O . TYR A 1 93 ? -9.012 -0.100 -1.555 1.00 89.69 93 TYR A O 1
ATOM 754 N N . PRO A 1 94 ? -10.657 -1.592 -1.131 1.00 87.00 94 PRO A N 1
ATOM 755 C CA . PRO A 1 94 ? -10.828 -1.949 -2.525 1.00 87.00 94 PRO A CA 1
ATOM 756 C C . PRO A 1 94 ? -11.476 -0.775 -3.257 1.00 87.00 94 PRO A C 1
ATOM 758 O O . PRO A 1 94 ? -12.364 -0.095 -2.736 1.00 87.00 94 PRO A O 1
ATOM 761 N N . ARG A 1 95 ? -11.053 -0.531 -4.494 1.00 80.19 95 ARG A N 1
ATOM 762 C CA . ARG A 1 95 ? -11.831 0.305 -5.408 1.00 80.19 95 ARG A CA 1
ATOM 763 C C . ARG 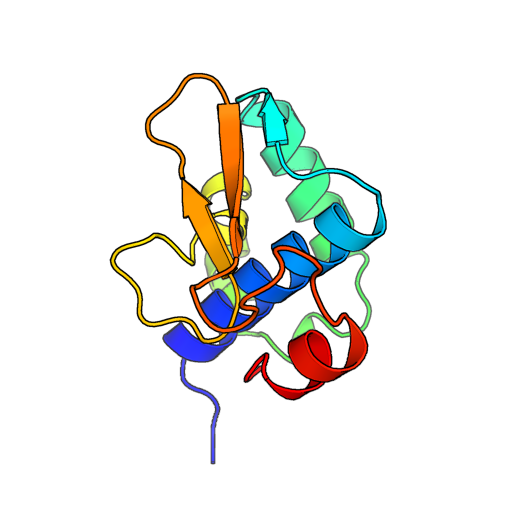A 1 95 ? -13.110 -0.450 -5.779 1.00 80.19 95 ARG A C 1
ATOM 765 O O . ARG A 1 95 ? -13.175 -1.666 -5.624 1.00 80.19 95 ARG A O 1
ATOM 772 N N . ASN A 1 96 ? -14.122 0.269 -6.274 1.00 69.31 96 ASN A N 1
ATOM 773 C CA . ASN A 1 96 ? -15.448 -0.257 -6.657 1.00 69.31 96 ASN A CA 1
ATOM 774 C C . ASN A 1 96 ? -15.421 -1.248 -7.850 1.00 69.31 96 ASN A C 1
ATOM 776 O O . ASN A 1 96 ? -16.307 -1.224 -8.701 1.00 69.31 96 ASN A O 1
ATOM 780 N N . VAL A 1 97 ? -14.382 -2.072 -7.963 1.00 67.00 97 VAL A N 1
ATOM 781 C CA . VAL A 1 97 ? -14.193 -3.086 -8.996 1.00 67.00 97 VAL A CA 1
ATOM 782 C C . VAL A 1 97 ? -14.829 -4.416 -8.594 1.00 67.00 97 VAL A C 1
ATOM 784 O O . VAL A 1 97 ? -15.296 -5.138 -9.468 1.00 67.00 97 VAL A O 1
ATOM 787 N N . TRP A 1 98 ? -14.947 -4.693 -7.290 1.00 72.06 98 TRP A N 1
ATOM 788 C CA . TRP A 1 98 ? -15.629 -5.880 -6.769 1.00 72.06 98 TRP A CA 1
ATOM 789 C C . TRP A 1 98 ? -16.941 -5.480 -6.091 1.00 72.06 98 TRP A C 1
ATOM 791 O O . TRP A 1 98 ? -16.948 -4.852 -5.033 1.00 72.06 98 TRP A O 1
ATOM 801 N N . SER A 1 99 ? -18.064 -5.815 -6.730 1.00 57.97 99 SER A N 1
ATOM 802 C CA . SER A 1 99 ? -19.420 -5.428 -6.312 1.00 57.97 99 SER A CA 1
ATOM 803 C C . SER A 1 99 ? -19.881 -6.072 -5.004 1.00 57.97 99 SER A C 1
ATOM 805 O O . SER A 1 99 ? -20.776 -5.542 -4.346 1.00 57.97 99 SER A O 1
ATOM 807 N N . ASP A 1 100 ? -19.252 -7.183 -4.622 1.00 65.75 100 ASP A N 1
ATOM 808 C CA . ASP A 1 100 ? -19.738 -8.067 -3.560 1.00 65.75 100 ASP A CA 1
ATOM 809 C C . ASP A 1 100 ? -18.864 -7.969 -2.294 1.00 65.75 100 ASP A C 1
ATOM 811 O O . ASP A 1 100 ? -19.098 -8.659 -1.305 1.00 65.75 100 ASP A O 1
ATOM 815 N N . GLY A 1 101 ? -17.855 -7.087 -2.309 1.00 65.38 101 GLY A N 1
ATOM 816 C CA . GLY A 1 101 ? -16.929 -6.850 -1.197 1.00 65.38 101 GLY A CA 1
ATOM 817 C C . GLY A 1 101 ? -15.833 -7.907 -1.033 1.00 65.38 101 GLY A C 1
ATOM 818 O O . GLY A 1 101 ? -14.906 -7.692 -0.253 1.00 65.38 101 GLY A O 1
ATOM 819 N N . GLU A 1 102 ? -15.900 -9.014 -1.774 1.00 77.69 102 GLU A N 1
ATOM 820 C CA . GLU A 1 102 ? -14.865 -10.045 -1.801 1.00 77.69 102 GLU A CA 1
ATOM 821 C C . GLU A 1 102 ? -13.808 -9.709 -2.862 1.00 77.69 102 GLU A C 1
ATOM 823 O O . GLU A 1 102 ? -14.123 -9.485 -4.031 1.00 77.69 102 GLU A O 1
ATOM 828 N N . VAL A 1 103 ? -12.547 -9.621 -2.436 1.00 83.38 103 VAL A N 1
ATOM 829 C CA . VAL A 1 103 ? -11.414 -9.293 -3.309 1.00 83.38 103 VAL A CA 1
ATOM 830 C C . VAL A 1 103 ? -10.976 -10.552 -4.050 1.00 83.38 103 VAL A C 1
ATOM 832 O O . VAL A 1 103 ? -10.494 -11.498 -3.429 1.00 83.38 103 VAL A O 1
ATOM 835 N N . ASP A 1 104 ? -11.076 -10.540 -5.378 1.00 88.44 104 ASP A N 1
ATOM 836 C CA . ASP A 1 104 ? -10.450 -11.561 -6.219 1.00 88.44 104 ASP A CA 1
ATOM 837 C C . ASP A 1 104 ? -8.932 -11.316 -6.264 1.00 88.44 104 ASP A C 1
ATOM 839 O O . ASP A 1 104 ? -8.450 -10.374 -6.898 1.00 88.44 104 ASP A O 1
ATOM 843 N N . VAL A 1 105 ? -8.178 -12.147 -5.539 1.00 87.31 105 VAL A N 1
ATOM 844 C CA . VAL A 1 105 ? -6.721 -12.016 -5.378 1.00 87.31 105 VAL A CA 1
ATOM 845 C C . VAL A 1 105 ? -5.974 -12.249 -6.689 1.00 87.31 105 VAL A C 1
ATOM 847 O O . VAL A 1 105 ? -5.002 -11.539 -6.960 1.00 87.31 105 VAL A O 1
ATOM 850 N N . ASP A 1 106 ? -6.418 -13.208 -7.501 1.00 87.25 106 ASP A N 1
ATOM 851 C CA . ASP A 1 106 ? -5.754 -13.551 -8.760 1.00 87.25 106 ASP A CA 1
ATOM 852 C C . ASP A 1 106 ? -5.959 -12.423 -9.775 1.00 87.25 106 ASP A C 1
ATOM 854 O O . ASP A 1 106 ? -4.997 -11.920 -10.363 1.00 87.25 106 ASP A O 1
ATOM 858 N N . GLN A 1 107 ? -7.193 -11.928 -9.893 1.00 86.62 107 GLN A N 1
ATOM 859 C CA . GLN A 1 107 ? -7.500 -10.768 -10.726 1.00 86.62 107 GLN A CA 1
ATOM 860 C C . GLN A 1 107 ? -6.783 -9.502 -10.236 1.00 86.62 107 GLN A C 1
ATOM 862 O O . GLN A 1 107 ? -6.231 -8.749 -11.042 1.00 86.62 107 GLN A O 1
ATOM 867 N N . ALA A 1 108 ? -6.745 -9.264 -8.921 1.00 87.88 108 ALA A N 1
ATOM 868 C CA . ALA A 1 108 ? -6.014 -8.136 -8.357 1.00 87.88 108 ALA A CA 1
ATOM 869 C C . ALA A 1 108 ? -4.525 -8.207 -8.723 1.00 87.88 108 ALA A C 1
ATOM 871 O O . ALA A 1 108 ? -3.958 -7.204 -9.156 1.00 87.88 108 ALA A O 1
ATOM 872 N N . ALA A 1 109 ? -3.897 -9.379 -8.601 1.00 87.44 109 ALA A N 1
ATOM 873 C CA . ALA A 1 109 ? -2.498 -9.574 -8.966 1.00 87.44 109 ALA A CA 1
ATOM 874 C C . ALA A 1 109 ? -2.237 -9.310 -10.460 1.00 87.44 109 ALA A C 1
ATOM 876 O O . ALA A 1 109 ? -1.217 -8.707 -10.793 1.00 87.44 109 ALA A O 1
ATOM 877 N N . GLU A 1 110 ? -3.159 -9.695 -11.349 1.00 87.62 110 GLU A N 1
ATOM 878 C CA . GLU A 1 110 ? -3.069 -9.401 -12.787 1.00 87.62 110 GLU A CA 1
ATOM 879 C C . GLU A 1 110 ? -3.194 -7.903 -13.108 1.00 87.62 110 GLU A C 1
ATOM 881 O O . GLU A 1 110 ? -2.586 -7.420 -14.065 1.00 87.62 110 GLU A O 1
ATOM 886 N N . TRP A 1 111 ? -3.980 -7.158 -12.329 1.00 87.38 111 TRP A N 1
ATOM 887 C CA . TRP A 1 111 ? -4.252 -5.734 -12.567 1.00 87.38 111 TRP A CA 1
ATOM 888 C C . TRP A 1 111 ? -3.232 -4.781 -11.929 1.00 87.38 111 TRP A C 1
ATOM 890 O O . TRP A 1 111 ? -3.202 -3.595 -12.281 1.00 87.38 111 TRP A O 1
ATOM 900 N N . ILE A 1 112 ? -2.390 -5.269 -11.009 1.00 86.38 112 ILE A N 1
ATOM 901 C CA . ILE A 1 112 ? -1.282 -4.482 -10.451 1.00 86.38 112 ILE A CA 1
ATOM 902 C C . ILE A 1 112 ? -0.229 -4.273 -11.544 1.00 86.38 112 ILE A C 1
ATOM 904 O O . ILE A 1 112 ? 0.53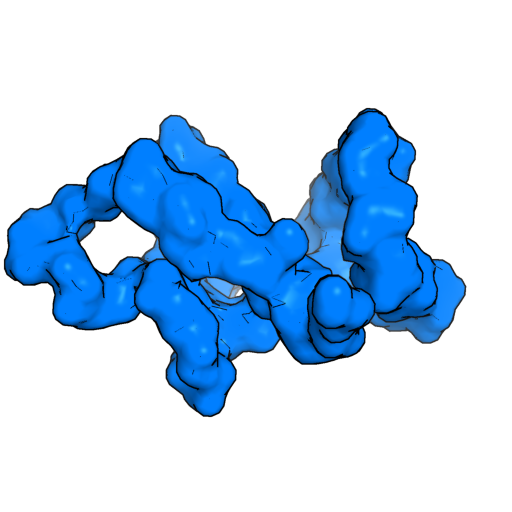6 -5.167 -11.899 1.00 86.38 112 ILE A O 1
ATOM 908 N N . ASP A 1 113 ? -0.181 -3.050 -12.067 1.00 75.81 113 ASP A N 1
ATOM 909 C CA . ASP A 1 113 ? 0.660 -2.689 -13.207 1.00 75.81 113 ASP A CA 1
ATOM 910 C C . ASP A 1 113 ? 2.063 -2.222 -12.768 1.00 75.81 113 ASP A C 1
ATOM 912 O O . ASP A 1 113 ? 2.328 -1.018 -12.621 1.00 75.81 113 ASP A O 1
ATOM 916 N N . GLY A 1 114 ? 2.954 -3.195 -12.540 1.00 66.94 114 GLY A N 1
ATOM 917 C CA . GLY A 1 114 ? 4.267 -3.029 -11.900 1.00 66.94 114 GLY A CA 1
ATOM 918 C C . GLY A 1 114 ? 5.477 -3.516 -12.670 1.00 66.94 114 GLY A C 1
ATOM 919 O O . GLY A 1 114 ? 5.399 -4.547 -13.369 1.00 66.94 114 GLY A O 1
#

pLDDT: mean 86.52, std 8.49, range [48.62, 94.25]

Foldseek 3Di:
DQQDLLLLLLLQLLVLCLVCVVVVHQKAFPDQVVQQCVQVVCLVPDPCNVSSVSVVVLVVVVNRNVCSNQVQAPPDPQDFWHWDPPDRMIGIDTDCPDVVRDDPSVVSNVRSRD

Radius of gyration: 13.47 Å; chains: 1; bounding box: 38×24×37 Å

Secondary structure (DSSP, 8-state):
-PPPHHHHHHHHHHHHHHHHHTTT-SEEE--HHHHHHHHHHHHHH-TTGGGGHHHHHHHHTT--HHHHHT-SBTTS--SSEEEE-SSSEEEEEE-TT-TTS---HHHHHHH---

Sequence (114 aa):
MAITPSRHRNAVSEGMALGLIMCDRFTLPWDKVAIDLSFEGAWRSWQYRHRFSQVDTDIRHGGDGARVMTRADEGKQTSNFYWDTSGREIAIYPRNVWSDGEVDVDQAAEWIDG